Protein AF-A0A920F5X6-F1 (afdb_monomer_lite)

Secondary structure (DSSP, 8-state):
---SSHHHHHHHHGGGSS---------SS--PPPPPTT--SS-TTS---------SS-SSPPPPPPP-TTSGGGG-HHHHHHHHHHHHHHHHHH-TTTTT-THHHHHHHHHHTSSSSSGGG--GGGGHHHHHH-----HHHHHT-TTTTTS-PPPHHHHHHHHHHHHHHHT---

pLDDT: mean 71.39, std 22.13, range [30.33, 94.0]

Structure (mmCIF, N/CA/C/O backbone):
data_AF-A0A920F5X6-F1
#
_entry.id   AF-A0A920F5X6-F1
#
loop_
_atom_site.group_PDB
_atom_site.id
_atom_site.type_symbol
_atom_site.label_atom_id
_atom_site.label_alt_id
_atom_site.label_comp_id
_atom_site.label_asym_id
_atom_site.label_entity_id
_atom_site.label_seq_id
_atom_site.pdbx_PDB_ins_code
_atom_site.Cartn_x
_atom_site.Cartn_y
_atom_site.Cartn_z
_atom_site.occupancy
_atom_site.B_iso_or_equiv
_atom_site.auth_seq_id
_atom_site.auth_comp_id
_atom_site.auth_asym_id
_atom_site.auth_atom_id
_atom_site.pdbx_PDB_model_num
ATOM 1 N N . MET A 1 1 ? 33.926 12.664 -27.697 1.00 47.06 1 MET A N 1
ATOM 2 C CA . MET A 1 1 ? 34.400 12.089 -26.415 1.00 47.06 1 MET A CA 1
ATOM 3 C C . MET A 1 1 ? 35.645 12.837 -25.969 1.00 47.06 1 MET A C 1
ATOM 5 O O . MET A 1 1 ? 36.644 12.671 -26.653 1.00 47.06 1 MET A O 1
ATOM 9 N N . LYS A 1 2 ? 35.575 13.679 -24.922 1.00 46.16 2 LYS A N 1
ATOM 10 C CA . LYS A 1 2 ? 36.708 14.181 -24.098 1.00 46.16 2 LYS A CA 1
ATOM 11 C C . LYS A 1 2 ? 36.228 15.329 -23.179 1.00 46.16 2 LYS A C 1
ATOM 13 O O . LYS A 1 2 ? 36.497 16.478 -23.488 1.00 46.16 2 LYS A O 1
ATOM 18 N N . THR A 1 3 ? 35.534 15.037 -22.072 1.00 44.12 3 THR A N 1
ATOM 19 C CA . THR A 1 3 ? 35.243 16.030 -20.999 1.00 44.12 3 THR A CA 1
ATOM 20 C C . THR A 1 3 ? 34.899 15.379 -19.641 1.00 44.12 3 THR A C 1
ATOM 22 O O . THR A 1 3 ? 34.042 15.865 -18.917 1.00 44.12 3 THR A O 1
ATOM 25 N N . THR A 1 4 ? 35.568 14.290 -19.242 1.00 47.69 4 THR A N 1
ATOM 26 C CA . THR A 1 4 ? 35.327 13.651 -17.919 1.00 47.69 4 THR A CA 1
ATOM 27 C C . THR A 1 4 ? 36.584 13.430 -17.074 1.00 47.69 4 THR A C 1
ATOM 29 O O . THR A 1 4 ? 36.506 12.886 -15.981 1.00 47.69 4 THR A O 1
ATOM 32 N N . THR A 1 5 ? 37.756 13.882 -17.529 1.00 52.62 5 THR A N 1
ATOM 33 C CA . THR A 1 5 ? 39.042 13.574 -16.868 1.00 52.62 5 THR A CA 1
ATOM 34 C C . THR A 1 5 ? 39.601 14.730 -16.024 1.00 52.62 5 THR A C 1
ATOM 36 O O . THR A 1 5 ? 40.526 14.522 -15.246 1.00 52.62 5 THR A O 1
ATOM 39 N N . ALA A 1 6 ? 39.048 15.944 -16.133 1.00 45.12 6 ALA A N 1
ATOM 40 C CA . ALA A 1 6 ? 39.551 17.111 -15.396 1.00 45.12 6 ALA A CA 1
ATOM 41 C C . ALA A 1 6 ? 39.028 17.187 -13.949 1.00 45.12 6 ALA A C 1
ATOM 43 O O . ALA A 1 6 ? 39.768 17.582 -13.055 1.00 45.12 6 ALA A O 1
ATOM 44 N N . PHE A 1 7 ? 37.790 16.747 -13.697 1.00 45.41 7 PHE A N 1
ATOM 45 C CA . PHE A 1 7 ? 37.185 16.821 -12.361 1.00 45.41 7 PHE A CA 1
ATOM 46 C C . PHE A 1 7 ? 37.772 15.773 -11.397 1.00 45.41 7 PHE A C 1
ATOM 48 O O . PHE A 1 7 ? 38.071 16.076 -10.248 1.00 45.41 7 PHE A O 1
ATOM 55 N N . TYR A 1 8 ? 38.065 14.566 -11.899 1.00 39.94 8 TYR A N 1
ATOM 56 C CA . TYR A 1 8 ? 38.656 13.477 -11.108 1.00 39.94 8 TYR A CA 1
ATOM 57 C C . TYR A 1 8 ? 40.094 13.750 -10.635 1.00 39.94 8 TYR A C 1
ATOM 59 O O . TYR A 1 8 ? 40.515 13.221 -9.609 1.00 39.94 8 TYR A O 1
ATOM 67 N N . ARG A 1 9 ? 40.864 14.576 -11.358 1.00 43.47 9 ARG A N 1
ATOM 68 C CA . ARG A 1 9 ? 42.269 14.857 -11.015 1.00 43.47 9 ARG A CA 1
ATOM 69 C C . ARG A 1 9 ? 42.426 15.864 -9.876 1.00 43.47 9 ARG A C 1
ATOM 71 O O . ARG A 1 9 ? 43.397 15.778 -9.138 1.00 43.47 9 ARG A O 1
ATOM 78 N N . MET A 1 10 ? 41.457 16.763 -9.695 1.00 41.12 10 MET A N 1
ATOM 79 C CA . MET A 1 10 ? 41.523 17.801 -8.661 1.00 41.12 10 MET A CA 1
ATOM 80 C C . MET A 1 10 ? 41.205 17.257 -7.258 1.00 41.12 10 MET A C 1
ATOM 82 O O . MET A 1 10 ? 41.822 17.676 -6.284 1.00 41.12 10 MET A O 1
ATOM 86 N N . CYS A 1 11 ? 40.313 16.265 -7.147 1.00 41.72 11 CYS A N 1
ATOM 87 C CA . CYS A 1 11 ? 39.991 15.627 -5.863 1.00 41.72 11 CYS A CA 1
ATOM 88 C C . CYS A 1 11 ? 41.137 14.760 -5.310 1.00 41.72 11 CYS A C 1
ATOM 90 O O . CYS A 1 11 ? 41.271 14.628 -4.097 1.00 41.72 11 CYS A O 1
ATOM 92 N N . HIS A 1 12 ? 41.983 14.196 -6.178 1.00 39.00 12 HIS A N 1
ATOM 93 C CA . HIS A 1 12 ? 43.031 13.253 -5.774 1.00 39.00 12 HIS A CA 1
ATOM 94 C C . HIS A 1 12 ? 44.342 13.935 -5.325 1.00 39.00 12 HIS A C 1
ATOM 96 O O . HIS A 1 12 ? 45.135 13.331 -4.606 1.00 39.00 12 HIS A O 1
ATOM 102 N N . GLU A 1 13 ? 44.599 15.191 -5.713 1.00 40.09 13 GLU A N 1
ATOM 103 C CA . GLU A 1 13 ? 45.822 15.911 -5.306 1.00 40.09 13 GLU A CA 1
ATOM 104 C C . GLU A 1 13 ? 45.713 16.564 -3.918 1.00 40.09 13 GLU A C 1
ATOM 106 O O . GLU A 1 13 ? 46.723 16.717 -3.234 1.00 40.09 13 GLU A O 1
ATOM 111 N N . LEU A 1 14 ? 44.501 16.863 -3.437 1.00 45.03 14 LEU A N 1
ATOM 112 C CA . LEU A 1 14 ? 44.292 17.467 -2.112 1.00 45.03 14 LEU A CA 1
ATOM 113 C C . LEU A 1 14 ? 44.266 16.448 -0.958 1.00 45.03 14 LEU A C 1
ATOM 115 O O . LEU A 1 14 ? 44.376 16.836 0.202 1.00 45.03 14 LEU A O 1
ATOM 119 N N . GLN A 1 15 ? 44.188 15.146 -1.256 1.00 44.47 15 GLN A N 1
ATOM 120 C CA . GLN A 1 15 ? 44.147 14.078 -0.246 1.00 44.47 15 GLN A CA 1
ATOM 121 C C . GLN A 1 15 ? 45.528 13.674 0.308 1.00 44.47 15 GLN A C 1
ATOM 123 O O . GLN A 1 15 ? 45.601 13.006 1.336 1.00 44.47 15 GLN A O 1
ATOM 128 N N . ASN A 1 16 ? 46.631 14.116 -0.306 1.00 37.97 16 ASN A N 1
ATOM 129 C CA . ASN A 1 16 ? 47.984 13.688 0.081 1.00 37.97 16 ASN A CA 1
ATOM 130 C C . ASN A 1 16 ? 48.722 14.649 1.037 1.00 37.97 16 ASN A C 1
ATOM 132 O O . ASN A 1 16 ? 49.870 14.383 1.383 1.00 37.97 16 ASN A O 1
ATOM 136 N N . ALA A 1 17 ? 48.111 15.761 1.467 1.00 39.62 17 ALA A N 1
ATOM 137 C CA . ALA A 1 17 ? 48.842 16.843 2.144 1.00 39.62 17 ALA A CA 1
ATOM 138 C C . ALA A 1 17 ? 48.750 16.882 3.685 1.00 39.62 17 ALA A C 1
ATOM 140 O O . ALA A 1 17 ? 49.450 17.687 4.294 1.00 39.62 17 ALA A O 1
ATOM 141 N N . THR A 1 18 ? 47.935 16.057 4.352 1.00 44.53 18 THR A N 1
ATOM 142 C CA . THR A 1 18 ? 47.720 16.204 5.815 1.00 44.53 18 THR A CA 1
ATOM 143 C C . THR A 1 18 ? 47.885 14.933 6.643 1.00 44.53 18 THR A C 1
ATOM 145 O O . THR A 1 18 ? 47.657 14.942 7.851 1.00 44.53 18 THR A O 1
ATOM 148 N N . TRP A 1 19 ? 48.395 13.860 6.046 1.00 34.72 19 TRP A N 1
ATOM 149 C CA . TRP A 1 19 ? 48.746 12.643 6.769 1.00 34.72 19 TRP A CA 1
ATOM 150 C C . TRP A 1 19 ? 50.251 12.546 6.952 1.00 34.72 19 TRP A C 1
ATOM 152 O O . TRP A 1 19 ? 50.896 11.935 6.108 1.00 34.72 19 TRP A O 1
ATOM 162 N N . GLN A 1 20 ? 50.815 13.080 8.048 1.00 35.62 20 GLN A N 1
ATOM 163 C CA . GLN A 1 20 ? 52.035 12.443 8.572 1.00 35.62 20 GLN A CA 1
ATOM 164 C C . GLN A 1 20 ? 52.507 12.673 10.012 1.00 35.62 20 GLN A C 1
ATOM 166 O O . GLN A 1 20 ? 53.586 12.180 10.299 1.00 35.62 20 GLN A O 1
ATOM 171 N N . ASN A 1 21 ? 51.777 13.270 10.963 1.00 38.28 21 ASN A N 1
ATOM 172 C CA . ASN A 1 21 ? 52.315 13.341 12.341 1.00 38.28 21 ASN A CA 1
ATOM 173 C C . ASN A 1 21 ? 51.350 12.841 13.434 1.00 38.28 21 ASN A C 1
ATOM 175 O O . ASN A 1 21 ? 50.741 13.616 14.163 1.00 38.28 21 ASN A O 1
ATOM 179 N N . THR A 1 22 ? 51.236 11.505 13.488 1.00 38.78 22 THR A N 1
ATOM 180 C CA . THR A 1 22 ? 51.340 10.605 14.670 1.00 38.78 22 THR A CA 1
ATOM 181 C C . THR A 1 22 ? 50.972 11.156 16.061 1.00 38.78 22 THR A C 1
ATOM 183 O O . THR A 1 22 ? 51.625 12.063 16.559 1.00 38.78 22 THR A O 1
ATOM 186 N N . LEU A 1 23 ? 49.910 10.655 16.713 1.00 41.91 23 LEU A N 1
ATOM 187 C CA . LEU A 1 23 ? 49.807 9.440 17.568 1.00 41.91 23 LEU A CA 1
ATOM 188 C C . LEU A 1 23 ? 50.336 9.579 19.019 1.00 41.91 23 LEU A C 1
ATOM 190 O O . LEU A 1 23 ? 51.419 10.100 19.261 1.00 41.91 23 LEU A O 1
ATOM 194 N N . THR A 1 24 ? 49.596 8.924 19.935 1.00 35.91 24 THR A N 1
ATOM 195 C CA . THR A 1 24 ? 49.828 8.614 21.376 1.00 35.91 24 THR A CA 1
ATOM 196 C C . THR A 1 24 ? 49.243 9.628 22.386 1.00 35.91 24 THR A C 1
ATOM 198 O O . THR A 1 24 ? 49.385 10.829 22.220 1.00 35.91 24 THR A O 1
ATOM 201 N N . ASN A 1 25 ? 48.564 9.258 23.483 1.00 34.56 25 ASN A N 1
ATOM 202 C CA . ASN A 1 25 ? 48.202 7.959 24.066 1.00 34.56 25 ASN A CA 1
ATOM 203 C C . ASN A 1 25 ? 47.132 8.157 25.166 1.00 34.56 25 ASN A C 1
ATOM 205 O O . ASN A 1 25 ? 47.025 9.246 25.735 1.00 34.56 25 ASN A O 1
ATOM 209 N N . ARG A 1 26 ? 46.456 7.082 25.587 1.00 31.55 26 ARG A N 1
ATOM 210 C CA . ARG A 1 26 ? 45.836 6.996 26.920 1.00 31.55 26 ARG A CA 1
ATOM 211 C C . ARG A 1 26 ? 46.165 5.634 27.533 1.00 31.55 26 ARG A C 1
ATOM 213 O O . ARG A 1 26 ? 45.818 4.615 26.951 1.00 31.55 26 ARG A O 1
ATOM 220 N N . ASN A 1 27 ? 46.797 5.619 28.711 1.00 40.31 27 ASN A N 1
ATOM 221 C CA . ASN A 1 27 ? 47.148 4.394 29.443 1.00 40.31 27 ASN A CA 1
ATOM 222 C C . ASN A 1 27 ? 46.232 4.208 30.676 1.00 40.31 27 ASN A C 1
ATOM 224 O O . ASN A 1 27 ? 45.722 5.176 31.244 1.00 40.31 27 ASN A O 1
ATOM 228 N N . ASN A 1 28 ? 46.089 2.951 31.105 1.00 42.22 28 ASN A N 1
ATOM 229 C CA . ASN A 1 28 ? 45.041 2.354 31.954 1.00 42.22 28 ASN A CA 1
ATOM 230 C C . ASN A 1 28 ? 44.837 2.841 33.410 1.00 42.22 28 ASN A C 1
ATOM 232 O O . ASN A 1 28 ? 44.093 2.194 34.137 1.00 42.22 28 ASN A O 1
ATOM 236 N N . ASN A 1 29 ? 45.402 3.965 33.868 1.00 39.44 29 ASN A N 1
ATOM 237 C CA . ASN A 1 29 ? 45.369 4.317 35.306 1.00 39.44 29 ASN A CA 1
ATOM 238 C C . ASN A 1 29 ? 44.688 5.663 35.653 1.00 39.44 29 ASN A C 1
ATOM 240 O O . ASN A 1 29 ? 44.985 6.264 36.682 1.00 39.44 29 ASN A O 1
ATOM 244 N N . GLY A 1 30 ? 43.746 6.141 34.833 1.00 46.56 30 GLY A N 1
ATOM 245 C CA . GLY A 1 30 ? 42.657 7.014 35.310 1.00 46.56 30 GLY A CA 1
ATOM 246 C C . GLY A 1 30 ? 43.015 8.337 36.017 1.00 46.56 30 GLY A C 1
ATOM 247 O O . GLY A 1 30 ? 42.368 8.680 37.004 1.00 46.56 30 GLY A O 1
ATOM 248 N N . ARG A 1 31 ? 43.976 9.135 35.523 1.00 30.33 31 ARG A N 1
ATOM 249 C CA . ARG A 1 31 ? 44.139 10.547 35.944 1.00 30.33 31 ARG A CA 1
ATOM 250 C C . ARG A 1 31 ? 44.393 11.486 34.760 1.00 30.33 31 ARG A C 1
ATOM 252 O O . ARG A 1 31 ? 45.296 11.264 33.961 1.00 30.33 31 ARG A O 1
ATOM 259 N N . TYR A 1 32 ? 43.584 12.543 34.667 1.00 42.66 32 TYR A N 1
ATOM 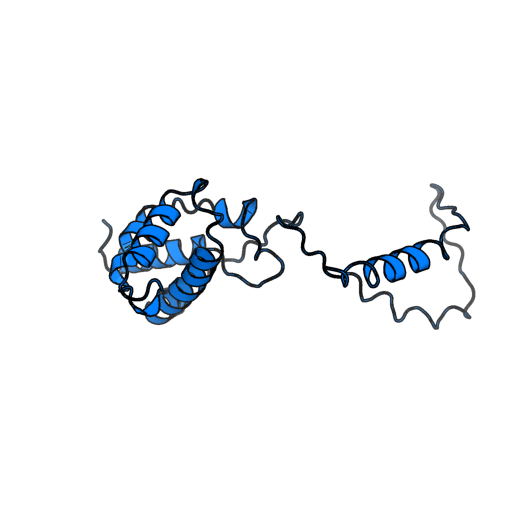260 C CA . TYR A 1 32 ? 43.612 13.572 33.620 1.00 42.66 32 TYR A CA 1
ATOM 261 C C . TYR A 1 32 ? 44.615 14.685 33.976 1.00 42.66 32 TYR A C 1
ATOM 263 O O . TYR A 1 32 ? 44.596 15.184 35.101 1.00 42.66 32 TYR A O 1
ATOM 271 N N . ARG A 1 33 ? 45.461 15.115 33.029 1.00 34.62 33 ARG A N 1
ATOM 272 C CA . ARG A 1 33 ? 46.280 16.336 33.168 1.00 34.62 33 ARG A CA 1
ATOM 273 C C . ARG A 1 33 ? 45.609 17.497 32.428 1.00 34.62 33 ARG A C 1
ATOM 275 O O . ARG A 1 33 ? 45.238 17.352 31.270 1.00 34.62 33 ARG A O 1
ATOM 282 N N . GLN A 1 34 ? 45.444 18.624 33.120 1.00 41.09 34 GLN A N 1
ATOM 283 C CA . GLN A 1 34 ? 44.853 19.861 32.598 1.00 41.09 34 GLN A CA 1
ATOM 284 C C . GLN A 1 34 ? 45.742 20.502 31.519 1.00 41.09 34 GLN A C 1
ATOM 286 O O . GLN A 1 34 ? 46.956 20.594 31.700 1.00 41.09 34 GLN A O 1
ATOM 291 N N . ILE A 1 35 ? 45.126 20.983 30.435 1.00 43.66 35 ILE A N 1
ATOM 292 C CA . ILE A 1 35 ? 45.765 21.784 29.377 1.00 43.66 35 ILE A CA 1
ATOM 293 C C . ILE A 1 35 ? 45.416 23.272 29.625 1.00 43.66 35 ILE A C 1
ATOM 295 O O . ILE A 1 35 ? 44.271 23.564 29.978 1.00 43.66 35 ILE A O 1
ATOM 299 N N . PRO A 1 36 ? 46.373 24.216 29.509 1.00 35.72 36 PRO A N 1
ATOM 300 C CA . PRO A 1 36 ? 46.187 25.620 29.891 1.00 35.72 36 PRO A CA 1
ATOM 301 C C . PRO A 1 36 ? 45.210 26.406 28.991 1.00 35.72 36 PRO A C 1
ATOM 303 O O . PRO A 1 36 ? 45.012 26.094 27.819 1.00 35.72 36 PRO A O 1
ATOM 306 N N . LYS A 1 37 ? 44.639 27.477 29.570 1.00 48.22 37 LYS A N 1
ATOM 307 C CA . LYS A 1 37 ? 43.484 28.301 29.131 1.00 48.22 37 LYS A CA 1
ATOM 308 C C . LYS A 1 37 ? 43.549 29.006 27.753 1.00 48.22 37 LYS A C 1
ATOM 310 O O . LYS A 1 37 ? 42.695 29.838 27.479 1.00 48.22 37 LYS A O 1
ATOM 315 N N . ILE A 1 38 ? 44.503 28.713 26.872 1.00 45.12 38 ILE A N 1
ATOM 316 C CA . ILE A 1 38 ? 44.614 29.391 25.559 1.00 45.12 38 ILE A CA 1
ATOM 317 C C . ILE A 1 38 ? 43.929 28.622 24.414 1.00 45.12 38 ILE A C 1
ATOM 319 O O . ILE A 1 38 ? 43.623 29.202 23.378 1.00 45.12 38 ILE A O 1
ATOM 323 N N . ALA A 1 39 ? 43.566 27.354 24.611 1.00 42.09 39 ALA A N 1
ATOM 324 C CA . ALA A 1 39 ? 42.883 26.542 23.596 1.00 42.09 39 ALA A CA 1
ATOM 325 C C . ALA A 1 39 ? 41.341 26.639 23.650 1.00 42.09 39 ALA A C 1
ATOM 327 O O . ALA A 1 39 ? 40.641 25.690 23.310 1.00 42.09 39 ALA A O 1
ATOM 328 N N . GLN A 1 40 ? 40.793 27.768 24.106 1.00 48.72 40 GLN A N 1
ATOM 329 C CA . GLN A 1 40 ? 39.349 27.926 24.327 1.00 48.72 40 GLN A CA 1
ATOM 330 C C . GLN A 1 40 ? 38.570 28.351 23.065 1.00 48.72 40 GLN A C 1
ATOM 332 O O . GLN A 1 40 ? 37.356 28.503 23.132 1.00 48.72 40 GLN A O 1
ATOM 337 N N . PHE A 1 41 ? 39.231 28.532 21.914 1.00 38.38 41 PHE A N 1
ATOM 338 C CA . PHE A 1 41 ? 38.606 29.182 20.751 1.00 38.38 41 PHE A CA 1
ATOM 339 C C . PHE A 1 41 ? 38.241 28.269 19.569 1.00 38.38 41 PHE A C 1
ATOM 341 O O . PHE A 1 41 ? 37.509 28.701 18.688 1.00 38.38 41 PHE A O 1
ATOM 348 N N . PHE A 1 42 ? 38.673 27.005 19.546 1.00 34.16 42 PHE A N 1
ATOM 349 C CA . PHE A 1 42 ? 38.364 26.077 18.443 1.00 34.16 42 PHE A CA 1
ATOM 350 C C . PHE A 1 42 ? 37.523 24.881 18.914 1.00 34.16 42 PHE A C 1
ATOM 352 O O . PHE A 1 42 ? 37.729 23.744 18.516 1.00 34.16 42 PHE A O 1
ATOM 359 N N . VAL A 1 43 ? 36.586 25.133 19.829 1.00 41.19 43 VAL A N 1
ATOM 360 C CA . VAL A 1 43 ? 35.562 24.152 20.237 1.00 41.19 43 VAL A CA 1
ATOM 361 C C . VAL A 1 43 ? 34.332 24.224 19.310 1.00 41.19 43 VAL A C 1
ATOM 363 O O . VAL A 1 43 ? 33.472 23.352 19.354 1.00 41.19 43 VAL A O 1
ATOM 366 N N . ILE A 1 44 ? 34.250 25.226 18.425 1.00 46.66 44 ILE A N 1
ATOM 367 C CA . ILE A 1 44 ? 33.000 25.569 17.725 1.00 46.66 44 ILE A CA 1
ATOM 368 C C . ILE A 1 44 ? 32.706 24.728 16.467 1.00 46.66 44 ILE A C 1
ATOM 370 O O . ILE A 1 44 ? 31.567 24.728 16.029 1.00 46.66 44 ILE A O 1
ATOM 374 N N . THR A 1 45 ? 33.625 23.936 15.907 1.00 41.56 45 THR A N 1
ATOM 375 C CA . THR A 1 45 ? 33.295 23.145 14.692 1.00 41.56 45 THR A CA 1
ATOM 376 C C . THR A 1 45 ? 33.428 21.636 14.871 1.00 41.56 45 THR A C 1
ATOM 378 O O . THR A 1 45 ? 33.721 20.920 13.923 1.00 41.56 45 THR A O 1
ATOM 381 N N . SER A 1 46 ? 33.162 21.142 16.082 1.00 45.09 46 SER A N 1
ATOM 382 C CA . SER A 1 46 ? 32.878 19.719 16.346 1.00 45.09 46 SER A CA 1
ATOM 383 C C . SER A 1 46 ? 31.455 19.296 15.935 1.00 45.09 46 SER A C 1
ATOM 385 O O . SER A 1 46 ? 30.980 18.236 16.323 1.00 45.09 46 SER A O 1
ATOM 387 N N . GLN A 1 47 ? 30.754 20.119 15.158 1.00 46.84 47 GLN A N 1
ATOM 388 C CA . GLN A 1 47 ? 29.433 19.821 14.619 1.00 46.84 47 GLN A CA 1
ATOM 389 C C . GLN A 1 47 ? 29.445 20.173 13.140 1.00 46.84 47 GLN A C 1
ATOM 391 O O . GLN A 1 47 ? 29.213 21.322 12.792 1.00 46.84 47 GLN A O 1
ATOM 396 N N . ILE A 1 48 ? 29.826 19.204 12.313 1.00 44.59 48 ILE A N 1
ATOM 397 C CA . ILE A 1 48 ? 29.208 18.796 11.040 1.00 44.59 48 ILE A CA 1
ATOM 398 C C . ILE A 1 48 ? 29.976 17.512 10.671 1.00 44.59 48 ILE A C 1
ATOM 400 O O . ILE A 1 48 ? 30.841 17.480 9.805 1.00 44.59 48 ILE A O 1
ATOM 404 N N . ASP A 1 49 ? 29.720 16.451 11.436 1.00 46.50 49 ASP A N 1
ATOM 405 C CA . ASP A 1 49 ? 29.926 15.088 10.956 1.00 46.50 49 ASP A CA 1
ATOM 406 C C . ASP A 1 49 ? 28.718 14.775 10.061 1.00 46.50 49 ASP A C 1
ATOM 408 O O . ASP A 1 49 ? 27.594 14.790 10.563 1.00 46.50 49 ASP A O 1
ATOM 412 N N . SER A 1 50 ? 28.923 14.578 8.751 1.00 43.59 50 SER A N 1
ATOM 413 C CA . SER A 1 50 ? 28.080 13.795 7.809 1.00 43.59 50 SER A CA 1
ATOM 414 C C . SER A 1 50 ? 28.132 14.339 6.371 1.00 43.59 50 SER A C 1
ATOM 416 O O . SER A 1 50 ? 27.140 14.790 5.802 1.00 43.59 50 SER A O 1
ATOM 418 N N . GLU A 1 51 ? 29.289 14.246 5.713 1.00 44.06 51 GLU A N 1
ATOM 419 C CA . GLU A 1 51 ? 29.327 14.324 4.247 1.00 44.06 51 GLU A CA 1
ATOM 420 C C . GLU A 1 51 ? 28.754 13.028 3.640 1.00 44.06 51 GLU A C 1
ATOM 422 O O . GLU A 1 51 ? 29.452 12.055 3.382 1.00 44.06 51 GLU A O 1
ATOM 427 N N . ASN A 1 52 ? 27.426 13.030 3.501 1.00 51.94 52 ASN A N 1
ATOM 428 C CA . ASN A 1 52 ? 26.592 12.445 2.448 1.00 51.94 52 ASN A CA 1
ATOM 429 C C . ASN A 1 52 ? 27.242 11.361 1.549 1.00 51.94 52 ASN A C 1
ATOM 431 O O . ASN A 1 52 ? 27.690 11.641 0.434 1.00 51.94 52 ASN A O 1
ATOM 435 N N . SER A 1 53 ? 27.205 10.096 1.983 1.00 41.84 53 SER A N 1
ATOM 436 C CA . SER A 1 53 ? 27.442 8.945 1.109 1.00 41.84 53 SER A CA 1
ATOM 437 C C . SER A 1 53 ? 26.119 8.481 0.484 1.00 41.84 53 SER A C 1
ATOM 439 O O . SER A 1 53 ? 25.156 8.148 1.175 1.00 41.84 53 SER A O 1
ATOM 441 N N . CYS A 1 54 ? 26.059 8.442 -0.851 1.00 40.53 54 CYS A N 1
ATOM 442 C CA . CYS A 1 54 ? 25.062 7.662 -1.590 1.00 40.53 54 CYS A CA 1
ATOM 443 C C . CYS A 1 54 ? 25.440 6.175 -1.530 1.00 40.53 54 CYS A C 1
ATOM 445 O O . CYS A 1 54 ? 25.772 5.569 -2.542 1.00 40.53 54 CYS A O 1
ATOM 447 N N . GLU A 1 55 ? 25.435 5.596 -0.333 1.00 50.09 55 GLU A N 1
ATOM 448 C CA . GLU A 1 55 ? 25.510 4.147 -0.166 1.00 50.09 55 GLU A CA 1
ATOM 449 C C . GLU A 1 55 ? 24.104 3.557 -0.285 1.00 50.09 55 GLU A C 1
ATOM 451 O O . GLU A 1 55 ? 23.118 4.107 0.221 1.00 50.09 55 GLU A O 1
ATOM 456 N N . GLU A 1 56 ? 24.008 2.487 -1.060 1.00 47.38 56 GLU A N 1
ATOM 457 C CA . GLU A 1 56 ? 22.795 1.730 -1.312 1.00 47.38 56 GLU A CA 1
ATOM 458 C C . GLU A 1 56 ? 22.713 0.603 -0.283 1.00 47.38 56 GLU A C 1
ATOM 460 O O . GLU A 1 56 ? 23.615 -0.227 -0.203 1.00 47.38 56 GLU A O 1
ATOM 465 N N . GLY A 1 57 ? 21.646 0.595 0.516 1.00 53.09 57 GLY A N 1
ATOM 466 C CA . GLY A 1 57 ? 21.591 -0.209 1.733 1.00 53.09 57 GLY A CA 1
ATOM 467 C C . GLY A 1 57 ? 22.240 0.552 2.877 1.00 53.09 57 GLY A C 1
ATOM 468 O O . GLY A 1 57 ? 23.456 0.538 3.046 1.00 53.09 57 GLY A O 1
ATOM 469 N N . SER A 1 58 ? 21.417 1.248 3.656 1.00 53.09 58 SER A N 1
ATOM 470 C CA . SER A 1 58 ? 21.898 1.826 4.898 1.00 53.09 58 SER A CA 1
ATOM 471 C C . SER A 1 58 ? 22.518 0.754 5.778 1.00 53.09 58 SER A C 1
ATOM 473 O O . SER A 1 58 ? 21.875 -0.252 6.076 1.00 53.09 58 SER A O 1
ATOM 475 N N . LEU A 1 59 ? 23.750 0.983 6.217 1.00 57.47 59 LEU A N 1
ATOM 476 C CA . LEU A 1 59 ? 24.336 0.199 7.298 1.00 57.47 59 LEU A CA 1
ATOM 477 C C . LEU A 1 59 ? 23.663 0.505 8.647 1.00 57.47 59 LEU A C 1
ATOM 479 O O . LEU A 1 59 ? 23.867 -0.236 9.609 1.00 57.47 59 LEU A O 1
ATOM 483 N N . ASP A 1 60 ? 22.858 1.570 8.719 1.00 62.06 60 ASP A N 1
ATOM 484 C CA . ASP A 1 60 ? 22.133 1.951 9.918 1.00 62.06 60 ASP A CA 1
ATOM 485 C C . ASP A 1 60 ? 20.841 1.158 10.059 1.00 62.06 60 ASP A C 1
ATOM 487 O O . ASP A 1 60 ? 20.127 0.857 9.097 1.00 62.06 60 ASP A O 1
ATOM 491 N N . ALA A 1 61 ? 20.522 0.834 11.310 1.00 62.12 61 ALA A N 1
ATOM 492 C CA . ALA A 1 61 ? 19.294 0.136 11.605 1.00 62.12 61 ALA A CA 1
ATOM 493 C C . ALA A 1 61 ? 18.082 1.018 11.231 1.00 62.12 61 ALA A C 1
ATOM 495 O O . ALA A 1 61 ? 18.010 2.180 11.641 1.00 62.12 61 ALA A O 1
ATOM 496 N N . PRO A 1 62 ? 17.095 0.468 10.509 1.00 65.62 62 PRO A N 1
ATOM 497 C CA . PRO A 1 62 ? 15.814 1.131 10.269 1.00 65.62 62 PRO A CA 1
ATOM 498 C C . PRO A 1 62 ? 15.150 1.529 11.598 1.00 65.62 62 PRO A C 1
ATOM 500 O O . PRO A 1 62 ? 14.956 0.696 12.487 1.00 65.62 62 PRO A O 1
ATOM 503 N N . VAL A 1 63 ? 14.724 2.783 11.733 1.00 70.88 63 VAL A N 1
ATOM 504 C CA . VAL A 1 63 ? 13.919 3.192 12.891 1.00 70.88 63 VAL A CA 1
ATOM 505 C C . VAL A 1 63 ? 12.463 2.805 12.643 1.00 70.88 63 VAL A C 1
ATOM 507 O O . VAL A 1 63 ? 11.825 3.295 11.709 1.00 70.88 63 VAL A O 1
ATOM 510 N N . ARG A 1 64 ? 11.922 1.917 13.485 1.00 70.81 64 ARG A N 1
ATOM 511 C CA . ARG A 1 64 ? 10.488 1.606 13.490 1.00 70.81 64 ARG A CA 1
ATOM 512 C C . ARG A 1 64 ? 9.748 2.621 14.352 1.00 70.81 64 ARG A C 1
ATOM 514 O O . ARG A 1 64 ? 10.009 2.727 15.547 1.00 70.81 64 ARG A O 1
ATOM 521 N N . HIS A 1 65 ? 8.824 3.345 13.737 1.00 78.31 65 HIS A N 1
ATOM 522 C CA . HIS A 1 65 ? 7.956 4.297 14.421 1.00 78.31 65 HIS A CA 1
ATOM 523 C C . HIS A 1 65 ? 6.689 3.590 14.913 1.00 78.31 65 HIS A C 1
ATOM 525 O O . HIS A 1 65 ? 6.227 2.630 14.292 1.00 78.31 65 HIS A O 1
ATOM 531 N N . ASN A 1 66 ? 6.132 4.055 16.032 1.00 82.62 66 ASN A N 1
ATOM 532 C CA . ASN A 1 66 ? 4.889 3.503 16.562 1.00 82.62 66 ASN A CA 1
ATOM 533 C C . ASN A 1 66 ? 3.725 3.799 15.614 1.00 82.62 66 ASN A C 1
ATOM 535 O O . ASN A 1 66 ? 3.582 4.916 15.122 1.00 82.62 66 ASN A O 1
ATOM 539 N N . VAL A 1 67 ? 2.869 2.801 15.406 1.00 84.81 67 VAL A N 1
ATOM 540 C CA . VAL A 1 67 ? 1.623 2.970 14.657 1.00 84.81 67 VAL A CA 1
ATOM 541 C C . VAL A 1 67 ? 0.575 3.572 15.591 1.00 84.81 67 VAL A C 1
ATOM 543 O O . VAL A 1 67 ? 0.261 2.985 16.627 1.00 84.81 67 VAL A O 1
ATOM 546 N N . LEU A 1 68 ? 0.028 4.731 15.232 1.00 87.44 68 LEU A N 1
ATOM 547 C CA . LEU A 1 68 ? -0.937 5.486 16.040 1.00 87.44 68 LEU A CA 1
ATOM 548 C C . LEU A 1 68 ? -2.382 4.990 15.827 1.00 87.44 68 LEU A C 1
ATOM 550 O O . LEU A 1 68 ? -3.281 5.751 15.503 1.00 87.44 68 LEU A O 1
ATOM 554 N N . TRP A 1 69 ? -2.622 3.689 16.014 1.00 88.25 69 TRP A N 1
ATOM 555 C CA . TRP A 1 69 ? -3.900 3.012 15.708 1.00 88.25 69 TRP A CA 1
ATOM 556 C C . TRP A 1 69 ? -5.109 3.447 16.559 1.00 88.25 69 TRP A C 1
ATOM 558 O O . TRP A 1 69 ? -6.241 3.043 16.285 1.00 88.25 69 TRP A O 1
ATOM 568 N N . GLN A 1 70 ? -4.867 4.214 17.622 1.00 88.88 70 GLN A N 1
ATOM 569 C CA . GLN A 1 70 ? -5.899 4.733 18.523 1.00 88.88 70 GLN A CA 1
ATOM 570 C C . GLN A 1 70 ? -6.438 6.094 18.078 1.00 88.88 70 GLN A C 1
ATOM 572 O O . GLN A 1 70 ? -7.484 6.520 18.561 1.00 88.88 70 GLN A O 1
ATOM 577 N N . GLU A 1 71 ? -5.728 6.781 17.187 1.00 90.38 71 GLU A N 1
ATOM 578 C CA . GLU A 1 71 ? -6.136 8.086 16.687 1.00 90.38 71 GLU A CA 1
ATOM 579 C C . GLU A 1 71 ? -7.206 7.927 15.605 1.00 90.38 71 GLU A C 1
ATOM 581 O O . GLU A 1 71 ? -7.195 6.972 14.827 1.00 90.38 71 GLU A O 1
ATOM 586 N N . GLU A 1 72 ? -8.145 8.870 15.535 1.00 88.88 72 GLU A N 1
ATOM 587 C CA . GLU A 1 72 ? -9.207 8.846 14.519 1.00 88.88 72 GLU A CA 1
ATOM 588 C C . GLU A 1 72 ? -8.633 8.985 13.105 1.00 88.88 72 GLU A C 1
ATOM 590 O O . GLU A 1 72 ? -9.097 8.318 12.181 1.00 88.88 72 GLU A O 1
ATOM 595 N N . GLU A 1 73 ? -7.558 9.765 12.968 1.00 88.75 73 GLU A N 1
ATOM 596 C CA . GLU A 1 73 ? -6.824 9.956 11.718 1.00 88.75 73 GLU A CA 1
ATOM 597 C C . GLU A 1 73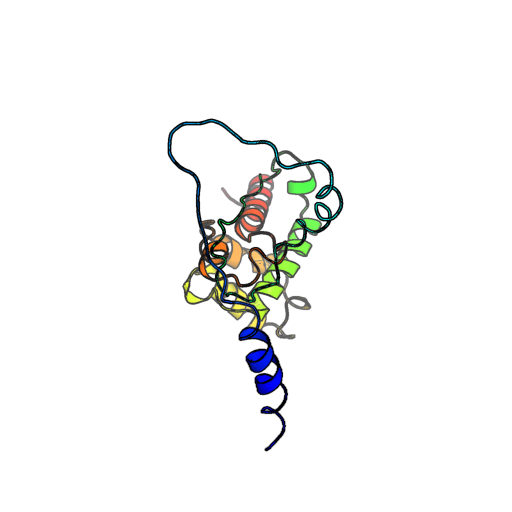 ? -6.271 8.645 11.150 1.00 88.75 73 GLU A C 1
ATOM 599 O O . GLU A 1 73 ? -6.134 8.526 9.939 1.00 88.75 73 GLU A O 1
ATOM 604 N N . PHE A 1 74 ? -6.024 7.623 11.978 1.00 88.88 74 PHE A N 1
ATOM 605 C CA . PHE A 1 74 ? -5.601 6.309 11.494 1.00 88.88 74 PHE A CA 1
ATOM 606 C C . PHE A 1 74 ? -6.671 5.618 10.637 1.00 88.88 74 PHE A C 1
ATOM 608 O O . PHE A 1 74 ? -6.339 4.802 9.788 1.00 88.88 74 PHE A O 1
ATOM 615 N N . TYR A 1 75 ? -7.952 5.936 10.808 1.00 91.56 75 TYR A N 1
ATOM 616 C CA . TYR A 1 75 ? -9.035 5.317 10.034 1.00 91.56 75 TYR A CA 1
ATOM 617 C C . TYR A 1 75 ? -9.533 6.199 8.885 1.00 91.56 75 TYR A C 1
ATOM 619 O O . TYR A 1 75 ? -10.533 5.861 8.261 1.00 91.56 75 TYR A O 1
ATOM 627 N N . ASP A 1 76 ? -8.861 7.318 8.616 1.00 93.69 76 ASP A N 1
ATOM 628 C CA . ASP A 1 76 ? -9.191 8.212 7.508 1.00 93.69 76 ASP A CA 1
ATOM 629 C C . ASP A 1 76 ? -8.793 7.558 6.172 1.00 93.69 76 ASP A C 1
ATOM 631 O O . ASP A 1 76 ? -7.630 7.199 5.973 1.00 93.69 76 ASP A O 1
ATOM 635 N N . GLU A 1 77 ? -9.759 7.346 5.282 1.00 92.69 77 GLU A N 1
ATOM 636 C CA . GLU A 1 77 ? -9.543 6.677 3.995 1.00 92.69 77 GLU A CA 1
ATOM 637 C C . GLU A 1 77 ? -8.880 7.590 2.967 1.00 92.69 77 GLU A C 1
ATOM 639 O O . GLU A 1 77 ? -8.026 7.128 2.214 1.00 92.69 77 GLU A O 1
ATOM 644 N N . GLU A 1 78 ? -9.210 8.881 2.971 1.00 92.81 78 GLU A N 1
ATOM 645 C CA . GLU A 1 78 ? -8.668 9.848 2.012 1.00 92.81 78 GLU A CA 1
ATOM 646 C C . GLU A 1 78 ? -7.170 10.041 2.257 1.00 92.81 78 GLU A C 1
ATOM 648 O O . GLU A 1 78 ? -6.356 9.931 1.340 1.00 92.81 78 GLU A O 1
ATOM 653 N N . LYS A 1 79 ? -6.781 10.210 3.527 1.00 92.06 79 LYS A N 1
ATOM 654 C CA . LYS A 1 79 ? -5.364 10.315 3.911 1.00 92.06 79 LYS A CA 1
ATOM 655 C C . LYS A 1 79 ? -4.588 9.023 3.688 1.00 92.06 79 LYS A C 1
ATOM 657 O O . LYS A 1 79 ? -3.376 9.057 3.478 1.00 92.06 79 LYS A O 1
ATOM 662 N N . LEU A 1 80 ? -5.252 7.873 3.818 1.00 92.44 80 LEU A N 1
ATOM 663 C CA . LEU A 1 80 ? -4.623 6.591 3.519 1.00 92.44 80 LEU A CA 1
ATOM 664 C C . LEU A 1 80 ? -4.344 6.474 2.019 1.00 92.44 80 LEU A C 1
ATOM 666 O O . LEU A 1 80 ? -3.244 6.069 1.653 1.00 92.44 80 LEU A O 1
ATOM 670 N N . ASP A 1 81 ? -5.318 6.818 1.180 1.00 92.81 81 ASP A N 1
ATOM 671 C CA . ASP A 1 81 ? -5.194 6.746 -0.274 1.00 92.81 81 ASP A CA 1
ATOM 672 C C . ASP A 1 81 ? -4.090 7.674 -0.798 1.00 92.81 81 ASP A C 1
ATOM 674 O O . ASP A 1 81 ? -3.230 7.238 -1.563 1.00 92.81 81 ASP A O 1
ATOM 678 N N . GLU A 1 82 ? -4.034 8.913 -0.300 1.00 92.62 82 GLU A N 1
ATOM 679 C CA . GLU A 1 82 ? -2.984 9.880 -0.643 1.00 92.62 82 GLU A CA 1
ATOM 680 C C . GLU A 1 82 ? -1.580 9.334 -0.322 1.00 92.62 82 GLU A C 1
ATOM 682 O O . GLU A 1 82 ? -0.683 9.332 -1.173 1.00 92.62 82 GLU A O 1
ATOM 687 N N . GLU A 1 83 ? -1.387 8.799 0.888 1.00 91.50 83 GLU A N 1
ATOM 688 C CA . GLU A 1 83 ? -0.099 8.230 1.291 1.00 91.50 83 GLU A CA 1
ATOM 689 C C . GLU A 1 83 ? 0.233 6.925 0.555 1.00 91.50 83 GLU A C 1
ATOM 691 O O . GLU A 1 83 ? 1.402 6.688 0.235 1.00 91.50 83 GLU A O 1
ATOM 696 N N . LEU A 1 84 ? -0.760 6.084 0.244 1.00 92.50 84 LEU A N 1
ATOM 697 C CA . LEU A 1 84 ? -0.562 4.885 -0.574 1.00 92.50 84 LEU A CA 1
ATOM 698 C C . LEU A 1 84 ? -0.081 5.255 -1.975 1.00 92.50 84 LEU A C 1
ATOM 700 O O . LEU A 1 84 ? 0.928 4.706 -2.417 1.00 92.50 84 LEU A O 1
ATOM 704 N N . ARG A 1 85 ? -0.734 6.215 -2.639 1.00 92.56 85 ARG A N 1
ATOM 705 C CA . ARG A 1 85 ? -0.334 6.690 -3.973 1.00 92.56 85 ARG A CA 1
ATOM 706 C C . ARG A 1 85 ? 1.083 7.250 -3.957 1.00 92.56 85 ARG A C 1
ATOM 708 O O . ARG A 1 85 ? 1.903 6.851 -4.778 1.00 92.56 85 ARG A O 1
ATOM 715 N N . ARG A 1 86 ? 1.423 8.072 -2.960 1.00 91.31 86 ARG A N 1
ATOM 716 C CA . ARG A 1 86 ? 2.780 8.617 -2.796 1.00 91.31 86 ARG A CA 1
ATOM 717 C C . ARG A 1 86 ? 3.840 7.524 -2.641 1.00 91.31 86 ARG A C 1
ATOM 719 O O . ARG A 1 86 ? 4.918 7.607 -3.226 1.00 91.31 86 ARG A O 1
ATOM 726 N N . VAL A 1 87 ? 3.576 6.508 -1.820 1.00 90.19 87 VAL A N 1
ATOM 727 C CA . VAL A 1 87 ? 4.540 5.424 -1.581 1.00 90.19 87 VAL A CA 1
ATOM 728 C C . VAL A 1 87 ? 4.621 4.474 -2.775 1.00 90.19 87 VAL A C 1
ATOM 730 O O . VAL A 1 87 ? 5.719 4.037 -3.128 1.00 90.19 87 VAL A O 1
ATOM 733 N N . PHE A 1 88 ? 3.496 4.157 -3.412 1.00 92.00 88 PHE A N 1
ATOM 734 C CA . PHE A 1 88 ? 3.461 3.306 -4.596 1.00 92.00 88 PHE A CA 1
ATOM 735 C C . PHE A 1 88 ? 4.148 3.948 -5.795 1.00 92.00 88 PHE A C 1
ATOM 737 O O . PHE A 1 88 ? 4.853 3.230 -6.497 1.00 92.00 88 PHE A O 1
ATOM 744 N N . ASP A 1 89 ? 4.049 5.266 -5.967 1.00 90.00 89 ASP A N 1
ATOM 745 C CA . ASP A 1 89 ? 4.763 6.006 -7.012 1.00 90.00 89 ASP A CA 1
ATOM 746 C C . ASP A 1 89 ? 6.282 5.831 -6.862 1.00 90.00 89 ASP A C 1
ATOM 748 O O . ASP A 1 89 ? 6.991 5.387 -7.766 1.00 90.00 89 ASP A O 1
ATOM 752 N N . ILE A 1 90 ? 6.783 6.005 -5.638 1.00 88.75 90 ILE A N 1
ATOM 753 C CA . ILE A 1 90 ? 8.197 5.775 -5.313 1.00 88.75 90 ILE A CA 1
ATOM 754 C C . ILE A 1 90 ? 8.600 4.309 -5.553 1.00 88.75 90 ILE A C 1
ATOM 756 O O . ILE A 1 90 ? 9.704 4.017 -6.034 1.00 88.75 90 ILE A O 1
ATOM 760 N N . CYS A 1 91 ? 7.723 3.359 -5.221 1.00 89.62 91 CYS A N 1
ATOM 761 C CA . CYS A 1 91 ? 7.972 1.939 -5.467 1.00 89.62 91 CYS A CA 1
ATOM 762 C C . CYS A 1 91 ? 8.025 1.624 -6.965 1.00 89.62 91 CYS A C 1
ATOM 764 O O . CYS A 1 91 ? 8.912 0.880 -7.393 1.00 89.62 91 CYS A O 1
ATOM 766 N N . HIS A 1 92 ? 7.115 2.204 -7.745 1.00 90.81 92 HIS A N 1
ATOM 767 C CA . HIS A 1 92 ? 7.042 2.072 -9.193 1.00 90.81 92 HIS A CA 1
ATOM 768 C C . HIS A 1 92 ? 8.256 2.704 -9.882 1.00 90.81 92 HIS A C 1
ATOM 770 O O . HIS A 1 92 ? 8.818 2.107 -10.798 1.00 90.81 92 HIS A O 1
ATOM 776 N N . GLY A 1 93 ? 8.737 3.846 -9.387 1.00 87.94 93 GLY A N 1
ATOM 777 C CA . GLY A 1 93 ? 9.936 4.500 -9.906 1.00 87.94 93 GLY A CA 1
ATOM 778 C C . GLY A 1 93 ? 11.228 3.715 -9.650 1.00 87.94 93 GLY A C 1
ATOM 779 O O . GLY A 1 93 ? 12.146 3.754 -10.469 1.00 87.94 93 GLY A O 1
ATOM 780 N N . CYS A 1 94 ? 11.330 2.973 -8.537 1.00 87.94 94 CYS A N 1
ATOM 781 C CA . CYS A 1 94 ? 12.562 2.249 -8.196 1.00 87.94 94 CYS A CA 1
ATOM 782 C C . CYS A 1 94 ? 12.566 0.750 -8.543 1.00 87.94 94 CYS A C 1
ATOM 784 O O . CYS A 1 94 ? 13.650 0.202 -8.741 1.00 87.94 94 CYS A O 1
ATOM 786 N N . ARG A 1 95 ? 11.408 0.070 -8.569 1.00 90.25 95 ARG A N 1
ATOM 787 C CA . ARG A 1 95 ? 11.179 -1.362 -8.906 1.00 90.25 95 ARG A CA 1
ATOM 788 C C . ARG A 1 95 ? 12.134 -2.408 -8.302 1.00 90.25 95 ARG A C 1
ATOM 790 O O . ARG A 1 95 ? 12.167 -3.562 -8.725 1.00 90.25 95 ARG A O 1
ATOM 797 N N . ARG A 1 96 ? 12.894 -2.067 -7.261 1.00 88.44 96 ARG A N 1
ATOM 798 C CA . ARG A 1 96 ? 13.912 -2.950 -6.646 1.00 88.44 96 ARG A CA 1
ATOM 799 C C . ARG A 1 96 ? 13.333 -4.130 -5.870 1.00 88.44 96 ARG A C 1
ATOM 801 O O . ARG A 1 96 ? 14.041 -5.098 -5.603 1.00 88.44 96 ARG A O 1
ATOM 808 N N . CYS A 1 97 ? 12.062 -4.042 -5.494 1.00 87.38 97 CYS A N 1
ATOM 809 C CA . CYS A 1 97 ? 11.418 -4.974 -4.574 1.00 87.38 97 CYS A CA 1
ATOM 810 C C . CYS A 1 97 ? 10.743 -6.173 -5.261 1.00 87.38 97 CYS A C 1
ATOM 812 O O . CYS A 1 97 ? 10.197 -7.021 -4.559 1.00 87.38 97 CYS A O 1
ATOM 814 N N . PHE A 1 98 ? 10.795 -6.275 -6.597 1.00 85.38 98 PHE A N 1
ATOM 815 C CA . PHE A 1 98 ? 10.022 -7.263 -7.367 1.00 85.38 98 PHE A CA 1
ATOM 816 C C . PHE A 1 98 ? 10.281 -8.727 -6.965 1.00 85.38 98 PHE A C 1
ATOM 818 O O . PHE A 1 98 ? 9.363 -9.535 -6.974 1.00 85.38 98 PHE A O 1
ATOM 825 N N . ASN A 1 99 ? 11.509 -9.060 -6.555 1.00 85.62 99 ASN A N 1
ATOM 826 C CA . ASN A 1 99 ? 11.891 -10.417 -6.137 1.00 85.62 99 ASN A CA 1
ATOM 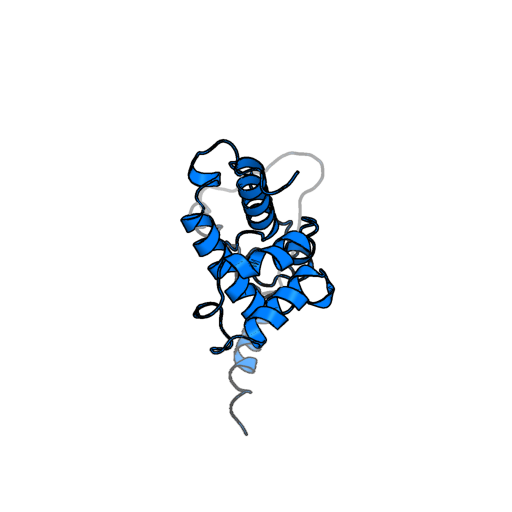827 C C . ASN A 1 99 ? 11.663 -10.711 -4.644 1.00 85.62 99 ASN A C 1
ATOM 829 O O . ASN A 1 99 ? 11.999 -11.801 -4.187 1.00 85.62 99 ASN A O 1
ATOM 833 N N . LEU A 1 100 ? 11.204 -9.739 -3.852 1.00 86.12 100 LEU A N 1
ATOM 834 C CA . LEU A 1 100 ? 11.136 -9.877 -2.392 1.00 86.12 100 LEU A CA 1
ATOM 835 C C . LEU A 1 100 ? 9.741 -10.200 -1.863 1.00 86.12 100 LEU A C 1
ATOM 837 O O . LEU A 1 100 ? 9.633 -10.760 -0.775 1.00 86.12 100 LEU A O 1
ATOM 841 N N . CYS A 1 101 ? 8.689 -9.783 -2.562 1.00 88.50 101 CYS A N 1
ATOM 842 C CA . CYS A 1 101 ? 7.318 -9.921 -2.085 1.00 88.50 101 CYS A CA 1
ATOM 843 C C . CYS A 1 101 ? 6.346 -9.981 -3.261 1.00 88.50 101 CYS A C 1
ATOM 845 O O . CYS A 1 101 ? 6.464 -9.186 -4.192 1.00 88.50 101 CYS A O 1
ATOM 847 N N . ASP A 1 102 ? 5.347 -10.856 -3.158 1.00 89.56 102 ASP A N 1
ATOM 848 C CA . ASP A 1 102 ? 4.326 -11.085 -4.189 1.00 89.56 102 ASP A CA 1
ATOM 849 C C . ASP A 1 102 ? 3.408 -9.871 -4.415 1.00 89.56 102 ASP A C 1
ATOM 851 O O . ASP A 1 102 ? 2.734 -9.774 -5.440 1.00 89.56 102 ASP A O 1
ATOM 855 N N . SER A 1 103 ? 3.393 -8.914 -3.480 1.00 92.56 103 SER A N 1
ATOM 856 C CA . SER A 1 103 ? 2.633 -7.668 -3.618 1.00 92.56 103 SER A CA 1
ATOM 857 C C . SER A 1 103 ? 3.187 -6.743 -4.705 1.00 92.56 103 SER A C 1
ATOM 859 O O . SER A 1 103 ? 2.416 -6.043 -5.351 1.00 92.56 103 SER A O 1
ATOM 861 N N . PHE A 1 104 ? 4.508 -6.710 -4.917 1.00 92.88 104 PHE A N 1
ATOM 862 C CA . PHE A 1 104 ? 5.116 -5.753 -5.850 1.00 92.88 104 PHE A CA 1
ATOM 863 C C . PHE A 1 104 ? 4.898 -6.098 -7.321 1.00 92.88 104 PHE A C 1
ATOM 865 O O . PHE A 1 104 ? 4.551 -5.179 -8.052 1.00 92.88 104 PHE A O 1
ATOM 872 N N . PRO A 1 105 ? 5.042 -7.362 -7.772 1.00 93.44 105 PRO A N 1
ATOM 873 C CA . PRO A 1 105 ? 4.667 -7.733 -9.133 1.00 93.44 105 PRO A CA 1
ATOM 874 C C . PRO A 1 105 ? 3.237 -7.302 -9.468 1.00 93.44 105 PRO A C 1
ATOM 876 O O . PRO A 1 105 ? 3.043 -6.588 -10.437 1.00 93.44 105 PRO A O 1
ATOM 879 N N . LYS A 1 106 ? 2.270 -7.580 -8.581 1.00 93.81 106 LYS A N 1
ATOM 880 C CA . LYS A 1 106 ? 0.871 -7.147 -8.744 1.00 93.81 106 LYS A CA 1
ATOM 881 C C . LYS A 1 106 ? 0.718 -5.629 -8.860 1.00 93.81 106 LYS A C 1
ATOM 883 O O . LYS A 1 106 ? -0.081 -5.166 -9.660 1.00 93.81 106 LYS A O 1
ATOM 888 N N . LEU A 1 107 ? 1.457 -4.866 -8.052 1.00 93.06 107 LEU A N 1
ATOM 889 C CA . LEU A 1 107 ? 1.447 -3.403 -8.116 1.00 93.06 107 LEU A CA 1
ATOM 890 C C . LEU A 1 107 ? 2.003 -2.900 -9.450 1.00 93.06 107 LEU A C 1
ATOM 892 O O . LEU A 1 107 ? 1.451 -1.976 -10.033 1.00 93.06 107 LEU A O 1
ATOM 896 N N . PHE A 1 108 ? 3.108 -3.480 -9.911 1.00 93.25 108 PHE A N 1
ATOM 897 C CA . PHE A 1 108 ? 3.737 -3.060 -11.157 1.00 93.25 108 PHE A CA 1
ATOM 898 C C . PHE A 1 108 ? 2.887 -3.435 -12.362 1.00 93.25 108 PHE A C 1
ATOM 900 O O . PHE A 1 108 ? 2.684 -2.574 -13.205 1.00 93.25 108 PHE A O 1
ATOM 907 N N . ASP A 1 109 ? 2.334 -4.647 -12.385 1.00 93.12 109 ASP A N 1
ATOM 908 C CA . ASP A 1 109 ? 1.416 -5.095 -13.430 1.00 93.12 109 ASP A CA 1
ATOM 909 C C . ASP A 1 109 ? 0.186 -4.172 -13.495 1.00 93.12 109 ASP A C 1
ATOM 911 O O . ASP A 1 109 ? -0.154 -3.688 -14.567 1.00 93.12 109 ASP A O 1
ATOM 915 N N . LEU A 1 110 ? -0.412 -3.825 -12.345 1.00 93.44 110 LEU A N 1
ATOM 916 C CA . LEU A 1 110 ? -1.559 -2.910 -12.281 1.00 93.44 110 LEU A CA 1
ATOM 917 C C . LEU A 1 110 ? -1.249 -1.522 -12.868 1.00 93.44 110 LEU A C 1
ATOM 919 O O . LEU A 1 110 ? -2.069 -0.961 -13.589 1.00 93.44 110 LEU A O 1
ATOM 923 N N . ILE A 1 111 ? -0.083 -0.953 -12.550 1.00 92.56 111 ILE A N 1
ATOM 924 C CA . ILE A 1 111 ? 0.303 0.371 -13.061 1.00 92.56 111 ILE A CA 1
ATOM 925 C C . ILE A 1 111 ? 0.694 0.287 -14.542 1.00 92.56 111 ILE A C 1
ATOM 927 O O . ILE A 1 111 ? 0.316 1.160 -15.318 1.00 92.56 111 ILE A O 1
ATOM 931 N N . ASP A 1 112 ? 1.415 -0.756 -14.956 1.00 90.75 112 ASP A N 1
ATOM 932 C CA . ASP A 1 112 ? 1.857 -0.943 -16.344 1.00 90.75 112 ASP A CA 1
ATOM 933 C C . ASP A 1 112 ? 0.681 -1.226 -17.299 1.00 90.75 112 ASP A C 1
ATOM 935 O O . ASP A 1 112 ? 0.760 -0.894 -18.482 1.00 90.75 112 ASP A O 1
ATOM 939 N N . GLU A 1 113 ? -0.410 -1.817 -16.800 1.00 92.00 113 GLU A N 1
ATOM 940 C CA . GLU A 1 113 ? -1.660 -2.040 -17.542 1.00 92.00 113 GLU A CA 1
ATOM 941 C C . GLU A 1 113 ? -2.583 -0.807 -17.578 1.00 92.00 113 GLU A C 1
ATOM 943 O O . GLU A 1 113 ? -3.567 -0.805 -18.321 1.00 92.00 113 GLU A O 1
ATOM 948 N N . SER A 1 114 ? -2.278 0.243 -16.809 1.00 91.00 114 SER A N 1
ATOM 949 C CA . SER A 1 114 ? -3.073 1.475 -16.772 1.00 91.00 114 SER A CA 1
ATOM 950 C C . SER A 1 114 ? -2.889 2.333 -18.033 1.00 91.00 114 SER A C 1
ATOM 952 O O . SER A 1 114 ? -1.836 2.320 -18.672 1.00 91.00 114 SER A O 1
ATOM 954 N N . ASP A 1 115 ? -3.897 3.141 -18.377 1.00 86.12 115 ASP A N 1
ATOM 955 C CA . ASP A 1 115 ? -3.884 3.966 -19.597 1.00 86.12 115 ASP A CA 1
ATOM 956 C C . ASP A 1 115 ? -2.737 4.991 -19.623 1.00 86.12 115 ASP A C 1
ATOM 958 O O . ASP A 1 115 ? -2.210 5.317 -20.691 1.00 86.12 115 ASP A O 1
ATOM 962 N N . SER A 1 116 ? -2.357 5.526 -18.456 1.00 87.88 116 SER A N 1
ATOM 963 C CA . SER A 1 116 ? -1.266 6.501 -18.336 1.00 87.88 116 SER A CA 1
ATOM 964 C C . SER A 1 116 ? 0.095 5.867 -18.054 1.00 87.88 116 SER A C 1
ATOM 966 O O . SER A 1 116 ? 1.103 6.551 -18.218 1.00 87.88 116 SER A O 1
ATOM 968 N N . GLY A 1 117 ? 0.138 4.599 -17.625 1.00 85.44 117 GLY A N 1
ATOM 969 C CA . GLY A 1 117 ? 1.346 3.969 -17.081 1.00 85.44 117 GLY A CA 1
ATOM 970 C C . GLY A 1 117 ? 1.786 4.555 -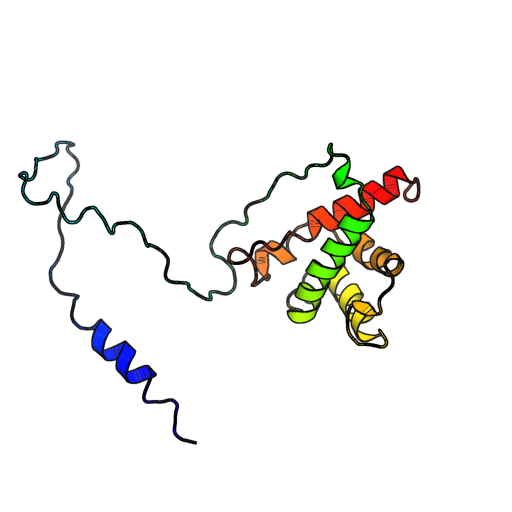15.733 1.00 85.44 117 GLY A C 1
ATOM 971 O O . GLY A 1 117 ? 2.933 4.389 -15.340 1.00 85.44 117 GLY A O 1
ATOM 972 N N . GLU A 1 118 ? 0.890 5.270 -15.050 1.00 88.19 118 GLU A N 1
ATOM 973 C CA . GLU A 1 118 ? 1.154 6.029 -13.822 1.00 88.19 118 GLU A CA 1
ATOM 974 C C . GLU A 1 118 ? -0.030 5.852 -12.864 1.00 88.19 118 GLU A C 1
ATOM 976 O O . GLU A 1 118 ? -1.140 5.526 -13.289 1.00 88.19 118 GLU A O 1
ATOM 981 N N . LEU A 1 119 ? 0.166 6.118 -11.571 1.00 87.56 1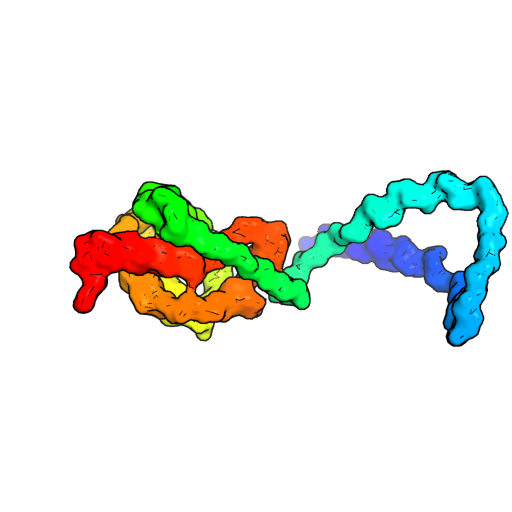19 LEU A N 1
ATOM 982 C CA . LEU A 1 119 ? -0.872 5.894 -10.554 1.00 87.56 119 LEU A CA 1
ATOM 983 C C . LEU A 1 119 ? -2.103 6.802 -10.667 1.00 87.56 119 LEU A C 1
ATOM 985 O O . LEU A 1 119 ? -3.129 6.478 -10.073 1.00 87.56 119 LEU A O 1
ATOM 989 N N . ASP A 1 120 ? -2.035 7.903 -11.415 1.00 85.62 120 ASP A N 1
ATOM 990 C CA . ASP A 1 120 ? -3.147 8.853 -11.564 1.00 85.62 120 ASP A CA 1
ATOM 991 C C . ASP A 1 120 ? -4.400 8.227 -12.199 1.00 85.62 120 ASP A C 1
ATOM 993 O O . ASP A 1 120 ? -5.509 8.696 -11.952 1.00 85.62 120 ASP A O 1
ATOM 997 N N . SER A 1 121 ? -4.237 7.170 -13.003 1.00 86.50 121 SER A N 1
ATOM 998 C CA . SER A 1 121 ? -5.343 6.475 -13.678 1.00 86.50 121 SER A CA 1
ATOM 999 C C . SER A 1 121 ? -5.801 5.190 -12.976 1.00 86.50 121 SER A C 1
ATOM 1001 O O . SER A 1 121 ? -6.719 4.530 -13.456 1.00 86.50 121 SER A O 1
ATOM 1003 N N . VAL A 1 122 ? -5.193 4.836 -11.837 1.00 90.31 122 VAL A N 1
ATOM 1004 C CA . VAL A 1 122 ? -5.523 3.621 -11.076 1.00 90.31 122 VAL A CA 1
ATOM 1005 C C . VAL A 1 122 ? -6.576 3.921 -10.007 1.00 90.31 122 VAL A C 1
ATOM 1007 O O . VAL A 1 122 ? -6.420 4.843 -9.195 1.00 90.31 122 VAL A O 1
ATOM 1010 N N . GLU A 1 123 ? -7.631 3.107 -9.973 1.00 91.50 123 GLU A N 1
ATOM 1011 C CA . GLU A 1 123 ? -8.711 3.199 -8.991 1.00 91.50 123 GLU A CA 1
ATOM 1012 C C . GLU A 1 123 ? -8.278 2.649 -7.626 1.00 91.50 123 GLU A C 1
ATOM 1014 O O . GLU A 1 123 ? -7.609 1.621 -7.516 1.00 91.50 123 GLU A O 1
ATOM 1019 N N . SER A 1 124 ? -8.724 3.294 -6.546 1.00 89.88 124 SER A N 1
ATOM 1020 C CA . SER A 1 124 ? -8.350 2.901 -5.177 1.00 89.88 124 SER A CA 1
ATOM 1021 C C . SER A 1 124 ? -8.846 1.502 -4.782 1.00 89.88 124 SER A C 1
ATOM 1023 O O . SER A 1 124 ? -8.285 0.861 -3.889 1.00 89.88 124 SER A O 1
ATOM 1025 N N . ALA A 1 125 ? -9.885 0.999 -5.455 1.00 89.31 125 ALA A N 1
ATOM 1026 C CA . ALA A 1 125 ? -10.400 -0.356 -5.261 1.00 89.31 125 ALA A CA 1
ATOM 1027 C C . ALA A 1 125 ? -9.400 -1.437 -5.715 1.00 89.31 125 ALA A C 1
ATOM 1029 O O . ALA A 1 125 ? -9.339 -2.514 -5.117 1.00 89.31 125 ALA A O 1
ATOM 1030 N N . ASP A 1 126 ? -8.567 -1.134 -6.713 1.00 91.69 126 ASP A N 1
ATOM 1031 C CA . ASP A 1 126 ? -7.605 -2.083 -7.280 1.00 91.69 126 ASP A CA 1
ATOM 1032 C C . ASP A 1 126 ? -6.356 -2.256 -6.401 1.00 91.69 126 ASP A C 1
ATOM 1034 O O . ASP A 1 126 ? -5.542 -3.156 -6.621 1.00 91.69 126 ASP A O 1
ATOM 1038 N N . PHE A 1 127 ? -6.223 -1.468 -5.329 1.00 92.75 127 PHE A N 1
ATOM 1039 C CA . PHE A 1 127 ? -5.167 -1.655 -4.332 1.00 92.75 127 PHE A CA 1
ATOM 1040 C C . PHE A 1 127 ? -5.381 -2.887 -3.449 1.00 92.75 127 PHE A C 1
ATOM 1042 O O . PHE A 1 127 ? -4.410 -3.448 -2.932 1.00 92.75 127 PHE A O 1
ATOM 1049 N N . LYS A 1 128 ? -6.619 -3.374 -3.320 1.00 92.88 128 LYS A N 1
ATOM 1050 C CA . LYS A 1 128 ? -6.958 -4.541 -2.498 1.00 92.88 128 LYS A CA 1
ATOM 1051 C C . LYS A 1 128 ? -6.094 -5.788 -2.767 1.00 92.88 128 LYS A C 1
ATOM 1053 O O . LYS A 1 128 ? -5.478 -6.287 -1.825 1.00 92.88 128 LYS A O 1
ATOM 1058 N N . PRO A 1 129 ? -5.960 -6.301 -4.008 1.00 93.12 129 PRO A N 1
ATOM 1059 C CA . PRO A 1 129 ? -5.135 -7.483 -4.285 1.00 93.12 129 PRO A CA 1
ATOM 1060 C C . PRO A 1 129 ? -3.651 -7.309 -3.931 1.00 93.12 129 PRO A C 1
ATOM 1062 O O . PRO A 1 129 ? -2.965 -8.297 -3.653 1.00 93.12 129 PRO A O 1
ATOM 1065 N N . ILE A 1 130 ? -3.143 -6.075 -3.947 1.00 93.94 130 ILE A N 1
ATOM 1066 C CA . ILE A 1 130 ? -1.761 -5.748 -3.575 1.00 93.94 130 ILE A CA 1
ATOM 1067 C C . ILE A 1 130 ? -1.616 -5.792 -2.053 1.00 93.94 130 ILE A C 1
ATOM 1069 O O . ILE A 1 130 ? -0.667 -6.392 -1.536 1.00 93.94 130 ILE A O 1
ATOM 1073 N N . VAL A 1 131 ? -2.581 -5.205 -1.336 1.00 93.25 131 VAL A N 1
ATOM 1074 C CA . VAL A 1 131 ? -2.645 -5.230 0.129 1.00 93.25 131 VAL A CA 1
ATOM 1075 C C . VAL A 1 131 ? -2.776 -6.661 0.640 1.00 93.25 131 VAL A C 1
ATOM 1077 O O . VAL A 1 131 ? -2.053 -7.057 1.556 1.00 93.25 131 VAL A O 1
ATOM 1080 N N . ASP A 1 132 ? -3.631 -7.475 0.028 1.00 91.69 132 ASP A N 1
ATOM 1081 C CA . ASP A 1 132 ? -3.863 -8.866 0.426 1.00 91.69 132 ASP A CA 1
ATOM 1082 C C . ASP A 1 132 ? -2.621 -9.750 0.219 1.00 91.69 132 ASP A C 1
ATOM 1084 O O . ASP A 1 132 ? -2.344 -10.632 1.031 1.00 91.69 132 ASP A O 1
ATOM 1088 N N . ALA A 1 133 ? -1.800 -9.457 -0.792 1.00 92.81 133 ALA A N 1
ATOM 1089 C CA . ALA A 1 133 ? -0.533 -10.152 -1.025 1.00 92.81 133 ALA A CA 1
ATOM 1090 C C . ALA A 1 133 ? 0.596 -9.733 -0.058 1.00 92.81 133 ALA A C 1
ATOM 1092 O O . ALA A 1 133 ? 1.619 -10.415 0.037 1.00 92.81 133 ALA A O 1
ATOM 1093 N N . CYS A 1 134 ? 0.454 -8.618 0.666 1.00 92.94 134 CYS A N 1
ATOM 1094 C CA . CYS A 1 134 ? 1.490 -8.136 1.574 1.00 92.94 134 CYS A CA 1
ATOM 1095 C C . CYS A 1 134 ? 1.560 -8.972 2.864 1.00 92.94 134 CYS A C 1
ATOM 1097 O O . CYS A 1 134 ? 0.586 -9.113 3.608 1.00 92.94 134 CYS A O 1
ATOM 1099 N N . THR A 1 135 ? 2.752 -9.472 3.192 1.00 90.75 135 THR A N 1
ATOM 1100 C CA . THR A 1 135 ? 3.005 -10.255 4.416 1.00 90.75 135 THR A CA 1
ATOM 1101 C C . THR A 1 135 ? 3.389 -9.410 5.635 1.00 90.75 135 THR A C 1
ATOM 1103 O O . THR A 1 135 ? 3.622 -9.967 6.703 1.00 90.75 135 THR A O 1
ATOM 1106 N N . LEU A 1 136 ? 3.465 -8.077 5.503 1.00 90.25 136 LEU A N 1
ATOM 1107 C CA . LEU A 1 136 ? 3.833 -7.136 6.580 1.00 90.25 136 LEU A CA 1
ATOM 1108 C C . LEU A 1 136 ? 5.207 -7.416 7.231 1.00 90.25 136 LEU A C 1
ATOM 1110 O O . LEU A 1 136 ? 5.438 -7.099 8.396 1.00 90.25 136 LEU A O 1
ATOM 1114 N N . CYS A 1 137 ? 6.138 -8.024 6.490 1.00 88.50 137 CYS A N 1
ATOM 1115 C CA . CYS A 1 137 ? 7.449 -8.427 7.011 1.00 88.50 137 CYS A CA 1
ATOM 1116 C C . CYS A 1 137 ? 8.521 -7.318 6.987 1.00 88.50 137 CYS A C 1
ATOM 1118 O O . CYS A 1 137 ? 9.614 -7.524 7.511 1.00 88.50 137 CYS A O 1
ATOM 1120 N N . ASP A 1 138 ? 8.244 -6.168 6.360 1.00 85.81 138 ASP A N 1
ATOM 1121 C CA . ASP A 1 138 ? 9.185 -5.058 6.115 1.00 85.81 138 ASP A CA 1
ATOM 1122 C C . ASP A 1 138 ? 10.451 -5.404 5.301 1.00 85.81 138 ASP A C 1
ATOM 1124 O O . ASP A 1 138 ? 11.316 -4.548 5.117 1.00 85.81 138 ASP A O 1
ATOM 1128 N N . MET A 1 139 ? 10.585 -6.610 4.743 1.00 84.75 139 MET A N 1
ATOM 1129 C CA . MET A 1 139 ? 11.824 -7.024 4.060 1.00 84.75 139 MET A CA 1
ATOM 1130 C C . MET A 1 139 ? 12.201 -6.129 2.871 1.00 84.75 139 MET A C 1
ATOM 1132 O O . MET A 1 139 ? 13.386 -5.886 2.632 1.00 84.75 139 MET A O 1
ATOM 1136 N N . CYS A 1 140 ? 11.213 -5.584 2.160 1.00 84.88 140 CYS A N 1
ATOM 1137 C CA . CYS A 1 140 ? 11.428 -4.626 1.074 1.00 84.88 140 CYS A CA 1
ATOM 1138 C C . CYS A 1 140 ? 12.020 -3.295 1.562 1.00 84.88 140 CYS A C 1
ATOM 1140 O O . CYS A 1 140 ? 12.934 -2.758 0.938 1.00 84.88 140 CYS A O 1
ATOM 1142 N N . PHE A 1 141 ? 11.546 -2.803 2.708 1.00 81.88 141 PHE A N 1
ATOM 1143 C CA . PHE A 1 141 ? 12.003 -1.562 3.328 1.00 81.88 141 PHE A CA 1
ATOM 1144 C C . PHE A 1 141 ? 13.430 -1.713 3.874 1.00 81.88 141 PHE A C 1
ATOM 1146 O O . PHE A 1 141 ? 14.240 -0.804 3.728 1.00 81.88 141 PHE A O 1
ATOM 1153 N N . LEU A 1 142 ? 13.761 -2.882 4.435 1.00 78.31 142 LEU A N 1
ATOM 1154 C CA . LEU A 1 142 ? 15.034 -3.100 5.130 1.00 78.31 142 LEU A CA 1
ATOM 1155 C C . LEU A 1 142 ? 16.210 -3.452 4.233 1.00 78.31 142 LEU A C 1
ATOM 1157 O O . LEU A 1 142 ? 17.339 -3.081 4.532 1.00 78.31 142 LEU A O 1
ATOM 1161 N N . THR A 1 143 ? 15.972 -4.217 3.171 1.00 78.19 143 THR A N 1
ATOM 1162 C CA . THR A 1 143 ? 17.078 -4.876 2.459 1.00 78.19 143 THR A CA 1
ATOM 1163 C C . THR A 1 143 ? 17.441 -4.224 1.133 1.00 78.19 143 THR A C 1
ATOM 1165 O O . THR A 1 143 ? 18.572 -4.381 0.673 1.00 78.19 143 THR A O 1
ATOM 1168 N N . LYS A 1 144 ? 16.493 -3.536 0.481 1.00 75.00 144 LYS A N 1
ATOM 1169 C CA . LYS A 1 144 ? 16.665 -3.036 -0.895 1.00 75.00 144 LYS A CA 1
ATOM 1170 C C . LYS A 1 144 ? 16.195 -1.608 -1.127 1.00 75.00 144 LYS A C 1
ATOM 1172 O O . LYS A 1 144 ? 16.477 -1.077 -2.200 1.00 75.00 144 LYS A O 1
ATOM 1177 N N . CYS A 1 145 ? 15.501 -0.987 -0.175 1.00 80.88 145 CYS A N 1
ATOM 1178 C CA . CYS A 1 145 ? 14.979 0.358 -0.368 1.00 80.88 145 CYS A CA 1
ATOM 1179 C C . CYS A 1 145 ? 16.119 1.397 -0.343 1.00 80.88 145 CYS A C 1
ATOM 1181 O O . CYS A 1 145 ? 16.767 1.554 0.691 1.00 80.88 145 CYS A O 1
ATOM 1183 N N . PRO A 1 146 ? 16.367 2.138 -1.441 1.00 78.81 146 PRO A N 1
ATOM 1184 C CA . PRO A 1 146 ? 17.425 3.150 -1.485 1.00 78.81 146 PRO A CA 1
ATOM 1185 C C . PRO A 1 146 ? 17.051 4.445 -0.740 1.00 78.81 146 PRO A C 1
ATOM 1187 O O . PRO A 1 146 ? 17.915 5.288 -0.505 1.00 78.81 146 PRO A O 1
ATOM 1190 N N . TYR A 1 147 ? 15.774 4.611 -0.380 1.00 76.50 147 TYR A N 1
ATOM 1191 C CA . TYR A 1 147 ? 15.239 5.812 0.271 1.00 76.50 147 TYR A CA 1
ATOM 1192 C C . TYR A 1 147 ? 15.371 5.788 1.799 1.00 76.50 147 TYR A C 1
ATOM 1194 O O . TYR A 1 147 ? 15.175 6.808 2.453 1.00 76.50 147 TYR A O 1
ATOM 1202 N N . VAL A 1 148 ? 15.757 4.650 2.376 1.00 68.50 148 VAL A N 1
ATOM 1203 C CA . VAL A 1 148 ? 15.986 4.488 3.817 1.00 68.50 148 VAL A CA 1
ATOM 1204 C C . VAL A 1 148 ? 17.494 4.548 4.069 1.00 68.50 148 VAL A C 1
ATOM 1206 O O . VAL A 1 148 ? 18.219 3.786 3.429 1.00 68.50 148 VAL A O 1
ATOM 1209 N N . PRO A 1 149 ? 18.016 5.437 4.941 1.00 56.88 149 PRO A N 1
ATOM 1210 C CA . PRO A 1 149 ? 17.382 6.301 5.949 1.00 56.88 149 PRO A CA 1
ATOM 1211 C C . PRO A 1 149 ? 17.448 7.788 5.560 1.00 56.88 149 PRO A C 1
ATOM 1213 O O . PRO A 1 149 ? 17.196 8.663 6.384 1.00 56.88 149 PRO A O 1
ATOM 1216 N N . ARG A 1 150 ? 17.863 8.090 4.323 1.00 55.72 150 ARG A N 1
ATOM 1217 C CA . ARG A 1 150 ? 18.165 9.456 3.875 1.00 55.72 150 ARG A CA 1
ATOM 1218 C C . ARG A 1 150 ? 16.912 10.265 3.535 1.00 55.72 150 ARG A C 1
ATOM 1220 O O . ARG A 1 150 ? 16.978 11.489 3.496 1.00 55.72 150 ARG A O 1
ATOM 1227 N N . THR A 1 151 ? 15.779 9.605 3.308 1.00 58.06 151 THR A N 1
ATOM 1228 C CA . THR A 1 151 ? 14.476 10.231 3.061 1.00 58.06 151 THR A CA 1
ATOM 1229 C C . THR A 1 151 ? 13.472 9.700 4.084 1.00 58.06 151 THR A C 1
ATOM 1231 O O . THR A 1 151 ? 13.513 8.530 4.458 1.00 58.06 151 THR A O 1
ATOM 1234 N N . ASN A 1 152 ? 12.549 10.545 4.544 1.00 62.34 152 ASN A N 1
ATOM 1235 C CA . ASN A 1 152 ? 11.470 10.196 5.478 1.00 62.34 152 ASN A CA 1
ATOM 1236 C C . ASN A 1 152 ? 10.356 9.358 4.815 1.00 62.34 152 ASN A C 1
ATOM 1238 O O . ASN A 1 152 ? 9.170 9.602 5.028 1.00 62.34 152 ASN A O 1
ATOM 1242 N N . LEU A 1 153 ? 10.725 8.378 3.985 1.00 68.88 153 LEU A N 1
ATOM 1243 C CA . LEU A 1 153 ? 9.763 7.477 3.369 1.00 68.88 153 LEU A CA 1
ATOM 1244 C C . LEU A 1 153 ? 9.115 6.602 4.447 1.00 68.88 153 LEU A C 1
ATOM 1246 O O . LEU A 1 153 ? 9.799 5.870 5.165 1.00 68.88 153 LEU A O 1
ATOM 1250 N N . THR A 1 154 ? 7.790 6.660 4.532 1.00 70.88 154 THR A N 1
ATOM 1251 C CA . THR A 1 154 ? 6.993 5.777 5.384 1.00 70.88 154 THR A CA 1
ATOM 1252 C C . THR A 1 154 ? 7.157 4.335 4.901 1.00 70.88 154 THR A C 1
ATOM 1254 O O . THR A 1 154 ? 7.097 4.067 3.701 1.00 70.88 154 THR A O 1
ATOM 1257 N N . SER A 1 155 ? 7.368 3.388 5.823 1.00 75.00 155 SER A N 1
ATOM 1258 C CA . SER A 1 155 ? 7.304 1.963 5.474 1.00 75.00 155 SER A CA 1
ATOM 1259 C C . SER A 1 155 ? 5.927 1.626 4.886 1.00 75.00 155 SER A C 1
ATOM 1261 O O . SER A 1 155 ? 4.907 2.190 5.277 1.00 75.00 155 SER A O 1
ATOM 1263 N N . ILE A 1 156 ? 5.898 0.657 3.974 1.00 84.75 156 ILE A N 1
ATOM 1264 C CA . ILE A 1 156 ? 4.675 0.141 3.353 1.00 84.75 156 ILE A CA 1
ATOM 1265 C C . ILE A 1 156 ? 3.826 -0.637 4.369 1.00 84.75 156 ILE A C 1
ATOM 1267 O O . ILE A 1 156 ? 2.601 -0.577 4.314 1.00 84.75 156 ILE A O 1
ATOM 1271 N N . SER A 1 157 ? 4.438 -1.344 5.327 1.00 86.50 157 SER A N 1
ATOM 1272 C CA . SER A 1 157 ? 3.691 -2.233 6.232 1.00 86.50 157 SER A CA 1
ATOM 1273 C C . SER A 1 157 ? 2.666 -1.496 7.110 1.00 86.50 157 SER A C 1
ATOM 1275 O O . SER A 1 157 ? 1.539 -1.978 7.198 1.00 86.50 157 SER A O 1
ATOM 1277 N N . PRO A 1 158 ? 2.965 -0.328 7.718 1.00 88.81 158 PRO A N 1
ATOM 1278 C CA . PRO A 1 158 ? 1.955 0.470 8.415 1.00 88.81 158 PRO A CA 1
ATOM 1279 C C . PRO A 1 158 ? 0.760 0.878 7.544 1.00 88.81 158 PRO A C 1
ATOM 1281 O O . PRO A 1 158 ? -0.362 0.872 8.042 1.00 88.81 158 PRO A O 1
ATOM 1284 N N . LEU A 1 159 ? 0.973 1.190 6.260 1.00 91.12 159 LEU A N 1
ATOM 1285 C CA . LEU A 1 159 ? -0.106 1.562 5.334 1.00 91.12 159 LEU A CA 1
ATOM 1286 C C . LEU A 1 159 ? -0.986 0.355 4.992 1.00 91.12 159 LEU A C 1
ATOM 1288 O O . LEU A 1 159 ? -2.208 0.433 5.063 1.00 91.12 159 LEU A O 1
ATOM 1292 N N . MET A 1 160 ? -0.364 -0.792 4.715 1.00 92.94 160 MET A N 1
ATOM 1293 C CA . MET A 1 160 ? -1.071 -2.051 4.456 1.00 92.94 160 MET A CA 1
ATOM 1294 C C . MET A 1 160 ? -1.867 -2.522 5.682 1.00 92.94 160 MET A C 1
ATOM 1296 O O . MET A 1 160 ? -2.999 -2.984 5.560 1.00 92.94 160 MET A O 1
ATOM 1300 N N . LEU A 1 161 ? -1.294 -2.376 6.882 1.00 92.50 161 LEU A N 1
ATOM 1301 C CA . LEU A 1 161 ? -1.980 -2.657 8.143 1.00 92.50 161 LEU A CA 1
ATOM 1302 C C . LEU A 1 161 ? -3.184 -1.730 8.338 1.00 92.50 161 LEU A C 1
ATOM 1304 O O . LEU A 1 161 ? -4.249 -2.189 8.745 1.00 92.50 161 LEU A O 1
ATOM 1308 N N . ARG A 1 162 ? -3.013 -0.438 8.042 1.00 93.06 162 ARG A N 1
ATOM 1309 C CA . ARG A 1 162 ? -4.071 0.570 8.129 1.00 93.06 162 ARG A CA 1
ATOM 1310 C C . ARG A 1 162 ? -5.228 0.259 7.179 1.00 93.06 162 ARG A C 1
ATOM 1312 O O . ARG A 1 162 ? -6.370 0.273 7.623 1.00 93.06 162 ARG A O 1
ATOM 1319 N N . TYR A 1 163 ? -4.935 -0.121 5.936 1.00 94.00 163 TYR A N 1
ATOM 1320 C CA . TYR A 1 163 ? -5.945 -0.552 4.963 1.00 94.00 163 TYR A CA 1
ATOM 1321 C C . TYR A 1 163 ? -6.782 -1.722 5.498 1.00 94.00 163 TYR A C 1
ATOM 1323 O O . TYR A 1 163 ? -7.997 -1.602 5.637 1.00 94.00 163 TYR A O 1
ATOM 1331 N N . ARG A 1 164 ? -6.129 -2.806 5.938 1.00 93.31 164 ARG A N 1
ATOM 1332 C CA . ARG A 1 164 ? -6.823 -3.976 6.510 1.00 93.31 164 ARG A CA 1
ATOM 1333 C C . ARG A 1 164 ? -7.625 -3.643 7.770 1.00 93.31 164 ARG A C 1
ATOM 1335 O O . ARG A 1 164 ? -8.674 -4.233 8.009 1.00 93.31 164 ARG A O 1
ATOM 1342 N N . ALA A 1 165 ? -7.144 -2.717 8.600 1.00 93.38 165 ALA A N 1
ATOM 1343 C CA . ALA A 1 165 ? -7.858 -2.286 9.800 1.00 93.38 165 ALA A CA 1
ATOM 1344 C C . ALA A 1 165 ? -9.157 -1.533 9.464 1.00 93.38 165 ALA A C 1
ATOM 1346 O O . ALA A 1 165 ? -10.161 -1.709 10.158 1.00 93.38 165 ALA A O 1
ATOM 1347 N N . ILE A 1 166 ? -9.154 -0.723 8.401 1.00 93.12 166 ILE A N 1
ATOM 1348 C CA . ILE A 1 166 ? -10.352 -0.039 7.899 1.00 93.12 166 ILE A CA 1
ATOM 1349 C C . ILE A 1 166 ? -11.350 -1.059 7.345 1.00 93.12 166 ILE A C 1
ATOM 1351 O O . ILE A 1 166 ? -12.512 -1.040 7.751 1.00 93.12 166 ILE A O 1
ATOM 1355 N N . GLU A 1 167 ? -10.904 -1.994 6.505 1.00 92.06 167 GLU A N 1
ATOM 1356 C CA . GLU A 1 167 ? -11.765 -3.057 5.965 1.00 92.06 167 GLU A CA 1
ATOM 1357 C C . GLU A 1 167 ? -12.387 -3.915 7.087 1.00 92.06 167 GLU A C 1
ATOM 1359 O O . GLU A 1 167 ? -13.583 -4.216 7.078 1.00 92.06 167 GLU A O 1
ATOM 1364 N N . PHE A 1 168 ? -11.605 -4.255 8.121 1.00 92.81 168 PHE A N 1
ATOM 1365 C CA . PHE A 1 168 ? -12.108 -4.970 9.297 1.00 92.81 168 PHE A CA 1
ATOM 1366 C C . PHE A 1 168 ? -13.182 -4.166 10.045 1.00 92.81 168 PHE A C 1
ATOM 1368 O O . PHE A 1 168 ? -14.207 -4.714 10.447 1.00 92.81 168 PHE A O 1
ATOM 1375 N N . LYS A 1 169 ? -12.992 -2.849 10.197 1.00 90.38 169 LYS A N 1
ATOM 1376 C CA . LYS A 1 169 ? -13.974 -1.956 10.834 1.00 90.38 169 LYS A CA 1
ATOM 1377 C C . LYS A 1 169 ? -15.272 -1.842 10.025 1.00 90.38 169 LYS A C 1
ATOM 1379 O O . LYS A 1 169 ? -16.335 -1.675 10.621 1.00 90.38 169 LYS A O 1
ATOM 1384 N N . LYS A 1 170 ? -15.193 -1.955 8.696 1.00 91.06 170 LYS A N 1
ATOM 1385 C CA . LYS A 1 170 ? -16.349 -1.997 7.784 1.00 91.06 170 LYS A CA 1
ATOM 1386 C C . LYS A 1 170 ? -17.052 -3.358 7.746 1.00 91.06 170 LYS A C 1
ATOM 1388 O O . LYS A 1 170 ? -18.191 -3.434 7.294 1.00 91.06 170 LYS A O 1
ATOM 1393 N N . GLY A 1 171 ? -16.408 -4.417 8.242 1.00 90.31 171 GLY A N 1
ATOM 1394 C CA . GLY A 1 171 ? -16.923 -5.787 8.175 1.00 90.31 171 GLY A CA 1
ATOM 1395 C C . GLY A 1 171 ? -16.720 -6.455 6.812 1.00 90.31 171 GLY A C 1
ATOM 1396 O O . GLY A 1 171 ? -17.435 -7.397 6.485 1.00 90.31 171 GLY A O 1
ATOM 1397 N N . GLU A 1 172 ? -15.767 -5.970 6.014 1.00 83.06 172 GLU A N 1
ATOM 1398 C CA . GLU A 1 172 ? -15.426 -6.517 4.690 1.00 83.06 172 GLU A CA 1
ATOM 1399 C C . GLU A 1 172 ? -14.499 -7.740 4.786 1.00 83.06 172 GLU A C 1
ATOM 1401 O O . GLU A 1 172 ? -14.419 -8.542 3.857 1.00 83.06 172 GLU A O 1
ATOM 1406 N N . ILE A 1 173 ? -13.827 -7.905 5.931 1.00 72.94 173 ILE A N 1
ATOM 1407 C CA . ILE A 1 173 ? -12.975 -9.053 6.249 1.00 72.94 173 ILE A CA 1
ATOM 1408 C C . ILE A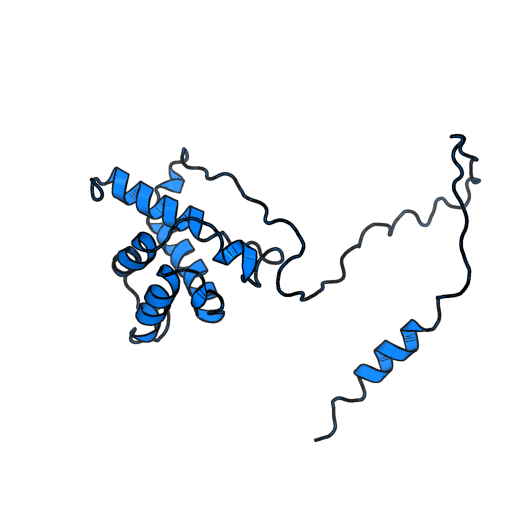 1 173 ? -13.592 -9.787 7.443 1.00 72.94 173 ILE A C 1
ATOM 1410 O O . ILE A 1 173 ? -13.696 -9.218 8.533 1.00 72.94 173 ILE A O 1
ATOM 1414 N N . GLY A 1 174 ? -13.986 -11.045 7.233 1.00 49.00 174 GLY A N 1
ATOM 1415 C CA . GLY A 1 174 ? -14.585 -11.933 8.234 1.00 49.00 174 GLY A CA 1
ATOM 1416 C C . GLY A 1 174 ? -14.335 -13.395 7.912 1.00 49.00 174 GLY A C 1
ATOM 1417 O O . GLY A 1 174 ? -14.597 -13.785 6.753 1.00 49.00 174 GLY A O 1
#

Foldseek 3Di:
DDDDPPVVVVVVVVVPPPPDDDDDDDDDDDDDDDDDDPPPPPPPPPPDPDDDDLDFADPDDFDDDDQPCVDPVLLDPVVLLVLVLVLLQLCLVVVQCVVPFPLSVLSQVQLCPFPVSGCVRHDPVSSVVSLVRDPLPLCCVRPGDSCPPVHPRDGVSSSSVSVVVNCVVVVVDD

Radius of gyration: 25.39 Å; chains: 1; bounding box: 69×41×62 Å

Sequence (174 aa):
MKTTTAFYRMCHELQNATWQNTLTNRNNNGRYRQIPKIAQFFVITSQIDSENSCEEGSLDAPVRHNVLWQEEEFYDEEKLDEELRRVFDICHGCRRCFNLCDSFPKLFDLIDESDSGELDSVESADFKPIVDACTLCDMCFLTKCPYVPRTNLTSISPLMLRYRAIEFKKGEIG